Protein AF-G3HX86-F1 (afdb_monomer_lite)

Sequence (109 aa):
MRTTNWSAPIVWTDTYNQSALKKYYEKHPVTVGLVVFAVGSYVWYYLGSYLASANTFFMVDQRVVIYVMLDDFAYMALITLNRLRTFKIFKIKRERRWQDISMMHEDYQ

Foldseek 3Di:
DQADPVGHGDDDVPSDDPVVVVVVCVVVADEEEAEEEAEDCSLVPPPQVVVVCCLPPPPVPHQYEYEYEYQDPPSDDPDDHDPNYYYDYHHDHDDPDVVVVVVCVVVVD

InterPro domains:
  IPR005076 Glycosyl transferase, family 6 [PF03414] (3-105)
  IPR005076 Glycosyl transferase, family 6 [PTHR10462] (2-105)
  IPR029044 Nucleotide-diphospho-sugar transferases [G3DSA:3.90.550.10] (1-108)
  IPR029044 Nucleotide-diphospho-sugar transferases [SSF53448] (2-105)

Structure (mmCIF, N/CA/C/O backbone):
data_AF-G3HX86-F1
#
_entry.id   AF-G3HX86-F1
#
loop_
_atom_site.group_PDB
_atom_site.id
_atom_site.type_symbol
_atom_site.label_atom_id
_atom_site.label_alt_id
_atom_site.label_comp_id
_atom_site.label_asym_id
_atom_site.label_entity_id
_atom_site.labe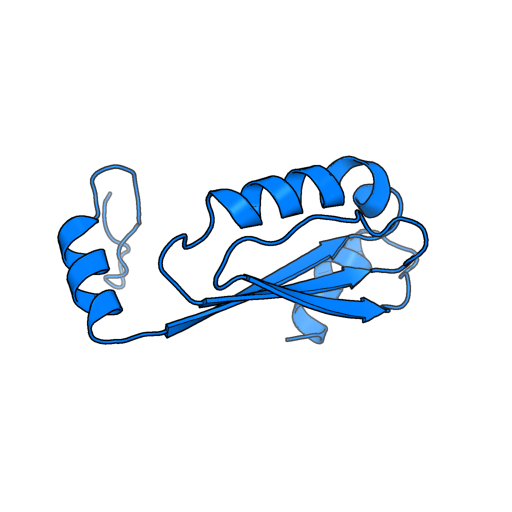l_seq_id
_atom_site.pdbx_PDB_ins_code
_atom_site.Cartn_x
_atom_site.Cartn_y
_atom_site.Cartn_z
_atom_site.occupancy
_atom_site.B_iso_or_equiv
_atom_site.auth_seq_id
_atom_site.auth_comp_id
_atom_site.auth_asym_id
_atom_site.auth_atom_id
_atom_site.pdbx_PDB_model_num
ATOM 1 N N . MET A 1 1 ? -23.047 15.621 2.733 1.00 74.75 1 MET A N 1
ATOM 2 C CA . MET A 1 1 ? -23.648 14.298 2.452 1.00 74.75 1 MET A CA 1
ATOM 3 C C . MET A 1 1 ? -22.691 13.230 2.970 1.00 74.75 1 MET A C 1
ATOM 5 O O . MET A 1 1 ? -21.509 13.334 2.672 1.00 74.75 1 MET A O 1
ATOM 9 N N . ARG A 1 2 ? -23.144 12.293 3.815 1.00 86.62 2 ARG A N 1
ATOM 10 C CA . ARG A 1 2 ? -22.273 11.270 4.449 1.00 86.62 2 ARG A CA 1
ATOM 11 C C . ARG A 1 2 ? -22.546 9.842 3.959 1.00 86.62 2 ARG A C 1
ATOM 13 O O . ARG A 1 2 ? -21.753 8.947 4.219 1.00 86.62 2 ARG A O 1
ATOM 20 N N . THR A 1 3 ? -23.642 9.644 3.233 1.00 94.94 3 THR A N 1
ATOM 21 C CA . THR A 1 3 ? -24.068 8.360 2.674 1.00 94.94 3 THR A CA 1
ATOM 22 C C . THR A 1 3 ? -24.654 8.571 1.281 1.00 94.94 3 THR A C 1
ATOM 24 O O . THR A 1 3 ? -25.159 9.655 0.982 1.00 94.94 3 THR A O 1
ATOM 27 N N . THR A 1 4 ? -24.580 7.547 0.435 1.00 95.88 4 THR A N 1
ATOM 28 C CA . THR A 1 4 ? -25.235 7.516 -0.882 1.00 95.88 4 THR A CA 1
ATOM 29 C C . THR A 1 4 ? -26.722 7.153 -0.755 1.00 95.88 4 THR A C 1
ATOM 31 O O . THR A 1 4 ? -27.174 6.724 0.309 1.00 95.88 4 THR A O 1
ATOM 34 N N . ASN A 1 5 ? -27.490 7.271 -1.846 1.00 96.50 5 ASN A N 1
ATOM 35 C CA . ASN A 1 5 ? -28.915 6.892 -1.874 1.00 96.50 5 ASN A CA 1
ATOM 36 C C . ASN A 1 5 ? -29.155 5.382 -1.683 1.00 96.50 5 ASN A C 1
ATOM 38 O O . ASN A 1 5 ? -30.275 4.978 -1.395 1.00 96.50 5 ASN A O 1
ATOM 42 N N . TRP A 1 6 ? -28.117 4.553 -1.822 1.00 95.50 6 TRP A N 1
ATOM 43 C CA . TRP A 1 6 ? -28.155 3.110 -1.555 1.00 95.50 6 TRP A CA 1
ATOM 44 C C . TRP A 1 6 ? -27.467 2.744 -0.228 1.00 95.50 6 TRP A C 1
ATOM 46 O O . TRP A 1 6 ? -26.999 1.622 -0.050 1.00 95.50 6 TRP A O 1
ATOM 56 N N . SER A 1 7 ? -27.385 3.698 0.705 1.00 95.12 7 SER A N 1
ATOM 57 C CA . SER A 1 7 ? -26.854 3.510 2.062 1.00 95.12 7 SER A CA 1
ATOM 58 C C . SER A 1 7 ? -25.370 3.124 2.153 1.00 95.12 7 SER A C 1
ATOM 60 O O . SER A 1 7 ? -24.930 2.655 3.202 1.00 95.12 7 SER A O 1
ATOM 62 N N . ALA A 1 8 ? -24.562 3.360 1.112 1.00 96.50 8 ALA A N 1
ATOM 63 C CA . ALA A 1 8 ? -23.113 3.196 1.229 1.00 96.50 8 ALA A CA 1
ATOM 64 C C . ALA A 1 8 ? -22.492 4.402 1.961 1.00 96.50 8 ALA A C 1
ATOM 66 O O . ALA A 1 8 ? -22.834 5.548 1.639 1.00 96.50 8 ALA A O 1
ATOM 67 N N . PRO A 1 9 ? -21.582 4.186 2.929 1.00 95.50 9 PRO A N 1
ATOM 68 C CA . PRO A 1 9 ? -20.907 5.278 3.618 1.00 95.50 9 PRO A CA 1
ATOM 69 C C . PRO A 1 9 ? -19.894 5.959 2.693 1.00 95.50 9 PRO A C 1
ATOM 71 O O . PRO A 1 9 ? -19.130 5.296 1.994 1.00 95.50 9 PRO A O 1
ATOM 74 N N . ILE A 1 10 ? -19.854 7.290 2.723 1.00 95.12 10 ILE A N 1
ATOM 75 C CA . ILE A 1 10 ? -18.803 8.071 2.064 1.00 95.12 10 ILE A CA 1
ATOM 76 C C . ILE A 1 10 ? -17.739 8.372 3.120 1.00 95.12 10 ILE A C 1
ATOM 78 O O . ILE A 1 10 ? -18.021 9.063 4.101 1.00 95.12 10 ILE A O 1
ATOM 82 N N . VAL A 1 11 ? -16.537 7.818 2.945 1.00 94.00 11 VAL A N 1
ATOM 83 C CA . VAL A 1 11 ? -15.442 7.946 3.916 1.00 94.00 11 VAL A CA 1
ATOM 84 C C . VAL A 1 11 ? -14.735 9.285 3.721 1.00 94.00 11 VAL A C 1
ATOM 86 O O . VAL A 1 11 ? -14.018 9.480 2.744 1.00 94.00 11 VAL A O 1
ATOM 89 N N . TRP A 1 12 ? -14.927 10.190 4.674 1.00 93.12 12 TRP A N 1
ATOM 90 C CA . TRP A 1 12 ? -14.203 11.449 4.802 1.00 93.12 12 TRP A CA 1
ATOM 91 C C . TRP A 1 12 ? -13.375 11.448 6.086 1.00 93.12 12 TRP A C 1
ATOM 93 O O . TRP A 1 12 ? -13.556 10.603 6.970 1.00 93.12 12 TRP A O 1
ATOM 103 N N . THR A 1 13 ? -12.495 12.437 6.224 1.00 91.00 13 THR A N 1
ATOM 104 C CA . THR A 1 13 ? -11.902 12.755 7.525 1.00 91.00 13 THR A CA 1
ATOM 105 C C . THR A 1 13 ? -13.023 12.951 8.553 1.00 91.00 13 THR A C 1
ATOM 107 O O . THR A 1 13 ? -14.062 13.538 8.246 1.00 91.00 13 THR A O 1
ATOM 110 N N . ASP A 1 14 ? -12.845 12.385 9.746 1.00 89.06 14 ASP A N 1
ATOM 111 C CA . ASP A 1 14 ? -13.789 12.428 10.873 1.00 89.06 14 ASP A CA 1
ATOM 112 C C . ASP A 1 14 ? -15.129 11.684 10.691 1.00 89.06 14 ASP A C 1
ATOM 114 O O . ASP A 1 14 ? -15.989 11.741 11.573 1.00 89.06 14 ASP A O 1
ATOM 118 N N . THR A 1 15 ? -15.338 10.927 9.603 1.00 93.12 15 THR A N 1
ATOM 119 C CA . THR A 1 15 ? -16.544 10.077 9.457 1.00 93.12 15 THR A CA 1
ATOM 120 C C . THR A 1 15 ? -16.334 8.631 9.896 1.00 93.12 15 THR A C 1
ATOM 122 O O . THR A 1 15 ? -17.271 7.835 9.836 1.00 93.12 15 THR A O 1
ATOM 125 N N . TYR A 1 16 ? -15.123 8.265 10.315 1.00 91.69 16 TYR A N 1
ATOM 126 C CA . TYR A 1 16 ? -14.780 6.921 10.771 1.00 91.69 16 TYR A CA 1
ATOM 127 C C . TYR A 1 16 ? -14.141 6.955 12.160 1.00 91.69 16 TYR A C 1
ATOM 129 O O . TYR A 1 16 ? -13.402 7.870 12.509 1.00 91.69 16 TYR A O 1
ATOM 137 N N . ASN A 1 17 ? -14.400 5.917 12.957 1.00 94.44 17 ASN A N 1
ATOM 138 C CA . ASN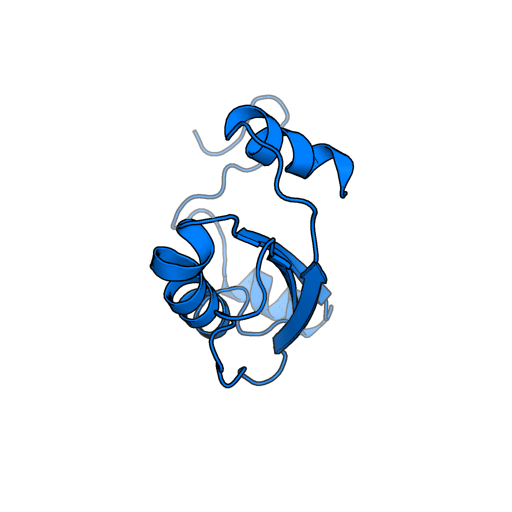 A 1 17 ? -13.743 5.728 14.246 1.00 94.44 17 ASN A CA 1
ATOM 139 C C . ASN A 1 17 ? -12.548 4.782 14.075 1.00 94.44 17 ASN A C 1
ATOM 141 O O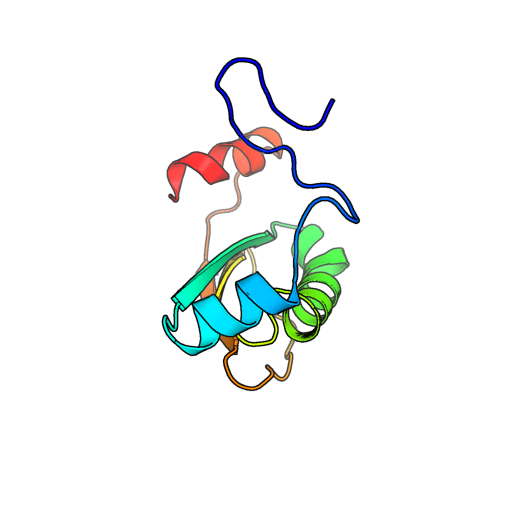 . ASN A 1 17 ? -12.702 3.558 14.030 1.00 94.44 17 ASN A O 1
ATOM 145 N N . GLN A 1 18 ? -11.349 5.356 13.981 1.00 90.94 18 GLN A N 1
ATOM 146 C CA . GLN A 1 18 ? -10.115 4.600 13.766 1.00 90.94 18 GLN A CA 1
ATOM 147 C C . GLN A 1 18 ? -9.828 3.599 14.894 1.00 90.94 18 GLN A C 1
ATOM 149 O O . GLN A 1 18 ? -9.419 2.474 14.619 1.00 90.94 18 GLN A O 1
ATOM 154 N N . SER A 1 19 ? -10.089 3.967 16.152 1.00 93.38 19 SER A N 1
ATOM 155 C CA . SER A 1 19 ? -9.866 3.093 17.311 1.00 93.38 19 SER A CA 1
ATOM 156 C C . SER A 1 19 ? -10.776 1.865 17.287 1.00 93.38 19 SER A C 1
ATOM 158 O O . SER A 1 19 ? -10.334 0.757 17.598 1.00 93.38 19 SER A O 1
ATOM 160 N N . ALA A 1 20 ? -12.036 2.039 16.875 1.00 94.75 20 ALA A N 1
ATOM 161 C CA . ALA A 1 20 ? -12.976 0.933 16.719 1.00 94.75 20 ALA A CA 1
ATOM 162 C C . ALA A 1 20 ? -12.540 -0.025 15.599 1.00 94.75 20 ALA A C 1
ATOM 164 O O . ALA A 1 20 ? -12.504 -1.238 15.815 1.00 94.75 20 ALA A O 1
ATOM 165 N N . LEU A 1 21 ? -12.148 0.510 14.436 1.00 93.00 21 LEU A N 1
ATOM 166 C CA . LEU A 1 21 ? -11.648 -0.294 13.315 1.00 93.00 21 LEU A CA 1
ATOM 167 C C . LEU A 1 21 ? -10.359 -1.037 13.682 1.00 93.00 21 LEU A C 1
ATOM 169 O O . LEU A 1 21 ? -10.237 -2.227 13.394 1.00 93.00 21 LEU A O 1
ATOM 173 N N . LYS A 1 22 ? -9.428 -0.372 14.375 1.00 91.69 22 LYS A N 1
ATOM 174 C CA . LYS A 1 22 ? -8.185 -0.987 14.845 1.00 91.69 22 LYS A CA 1
ATOM 175 C C . LYS A 1 22 ? -8.469 -2.171 15.771 1.00 91.69 22 LYS A C 1
ATOM 177 O O . LYS A 1 22 ? -8.029 -3.278 15.481 1.00 91.69 22 LYS A O 1
ATOM 182 N N . LYS A 1 23 ? -9.290 -1.978 16.809 1.00 94.25 23 LYS A N 1
ATOM 183 C CA . LYS A 1 23 ? -9.675 -3.051 17.745 1.00 94.25 23 LYS A CA 1
ATOM 184 C C . LYS A 1 23 ? -10.384 -4.216 17.048 1.00 94.25 23 LYS A C 1
ATOM 186 O O . LYS A 1 23 ? -10.246 -5.366 17.463 1.00 94.25 23 LYS A O 1
ATOM 191 N N . TYR A 1 24 ? -11.171 -3.925 16.013 1.00 95.31 24 TYR A N 1
ATOM 192 C CA . TYR A 1 24 ? -11.841 -4.954 15.226 1.00 95.31 24 TYR A CA 1
ATOM 193 C C . TYR A 1 24 ? -10.835 -5.798 14.432 1.00 95.31 24 TYR A C 1
ATOM 195 O O . TYR A 1 24 ? -10.833 -7.021 14.579 1.00 95.31 24 TYR A O 1
ATOM 203 N N . TYR A 1 25 ? -9.951 -5.169 13.654 1.00 93.94 25 TYR A N 1
ATOM 204 C CA . TYR A 1 25 ? -8.983 -5.880 12.810 1.00 93.94 25 TYR A CA 1
ATOM 205 C C . TYR A 1 25 ? -7.793 -6.470 13.580 1.00 93.94 25 TYR A C 1
ATOM 207 O O . TYR A 1 25 ? -7.166 -7.408 13.098 1.00 93.94 25 TYR A O 1
ATOM 215 N N . GLU A 1 26 ? -7.517 -6.015 14.803 1.00 90.88 26 GLU A N 1
ATOM 216 C CA . GLU A 1 26 ? -6.615 -6.720 15.729 1.00 90.88 26 GLU A CA 1
ATOM 217 C C . GLU A 1 26 ? -7.128 -8.131 16.057 1.00 90.88 26 GLU A C 1
ATOM 219 O O . GLU A 1 26 ? -6.342 -9.069 16.177 1.00 90.88 26 GLU A O 1
ATOM 224 N N . LYS A 1 27 ? -8.452 -8.297 16.173 1.00 95.00 27 LYS A N 1
ATOM 225 C CA . LYS A 1 27 ? -9.095 -9.596 16.430 1.00 95.00 27 LYS A CA 1
ATOM 226 C C . LYS A 1 27 ? -9.391 -10.387 15.157 1.00 95.00 27 LYS A C 1
ATOM 228 O O . LYS A 1 27 ? -9.587 -11.595 15.228 1.00 95.00 27 LYS A O 1
ATOM 233 N N . HIS A 1 28 ? -9.423 -9.710 14.013 1.00 93.00 28 HIS A N 1
ATOM 234 C CA . HIS A 1 28 ? -9.733 -10.285 12.707 1.00 93.00 28 HIS A CA 1
ATOM 235 C C . HIS A 1 28 ? -8.599 -9.940 11.739 1.00 93.00 28 HIS A C 1
ATOM 237 O O . HIS A 1 28 ? -8.757 -9.038 10.914 1.00 93.00 28 HIS A O 1
ATOM 243 N N . PRO A 1 29 ? -7.433 -10.599 11.863 1.00 90.44 29 PRO A N 1
ATOM 244 C CA . PRO A 1 29 ? -6.264 -10.239 11.079 1.00 90.44 29 PRO A CA 1
ATOM 245 C C . PRO A 1 29 ? -6.534 -10.470 9.593 1.00 90.44 29 PRO A C 1
ATOM 247 O O . PRO A 1 29 ? -6.733 -11.605 9.155 1.00 90.44 29 PRO A O 1
ATOM 250 N N . VAL A 1 30 ? -6.494 -9.392 8.814 1.00 94.19 30 VAL A N 1
ATOM 251 C CA . VAL A 1 30 ? -6.682 -9.435 7.362 1.00 94.19 30 VAL A CA 1
ATOM 252 C C . VAL A 1 30 ? -5.348 -9.313 6.631 1.00 94.19 30 VAL A C 1
ATOM 254 O O . VAL A 1 30 ? -4.348 -8.822 7.163 1.00 94.19 30 VAL A O 1
ATOM 257 N N . THR A 1 31 ? -5.343 -9.769 5.381 1.00 96.38 31 THR A N 1
ATOM 258 C CA . THR A 1 31 ? -4.270 -9.487 4.430 1.00 96.38 31 THR A CA 1
ATOM 259 C C . THR A 1 31 ? -4.849 -8.633 3.314 1.00 96.38 31 THR A C 1
ATOM 261 O O . THR A 1 31 ? -5.827 -9.025 2.684 1.00 96.38 31 THR A O 1
ATOM 264 N N . VAL A 1 32 ? -4.248 -7.472 3.073 1.00 97.00 32 VAL A N 1
ATOM 265 C CA . VAL A 1 32 ? -4.697 -6.512 2.063 1.00 97.00 32 VAL A CA 1
ATOM 266 C C . VAL A 1 32 ? -3.782 -6.592 0.844 1.00 97.00 32 VAL A C 1
ATOM 268 O O . VAL A 1 32 ? -2.557 -6.546 0.969 1.00 97.00 32 VAL A O 1
ATOM 271 N N . GLY A 1 33 ? -4.376 -6.722 -0.339 1.00 97.06 33 GLY A N 1
ATOM 272 C CA . GLY A 1 33 ? -3.663 -6.611 -1.608 1.00 97.06 33 GLY A CA 1
ATOM 273 C C . GLY A 1 33 ? -3.621 -5.161 -2.081 1.00 97.06 33 GLY A C 1
ATOM 274 O O . GLY A 1 33 ? -4.641 -4.478 -2.049 1.00 97.06 33 GLY A O 1
ATOM 275 N N . LEU A 1 34 ? -2.455 -4.703 -2.534 1.00 96.75 34 LEU A N 1
ATOM 276 C CA . LEU A 1 34 ? -2.307 -3.434 -3.249 1.00 96.75 34 LEU A CA 1
ATOM 277 C C . LEU A 1 34 ? -1.710 -3.721 -4.625 1.00 96.75 34 LEU A C 1
ATOM 279 O O . LEU A 1 34 ? -0.602 -4.240 -4.699 1.00 96.75 34 LEU A O 1
ATOM 283 N N . VAL A 1 35 ? -2.429 -3.398 -5.698 1.00 94.44 35 VAL A N 1
ATOM 284 C CA . VAL A 1 35 ? -1.960 -3.601 -7.076 1.00 94.44 35 VAL A CA 1
ATOM 285 C C . VAL A 1 35 ? -1.498 -2.268 -7.654 1.00 94.44 35 VAL A C 1
ATOM 287 O O . VAL A 1 35 ? -2.213 -1.272 -7.568 1.00 94.44 35 VAL A O 1
ATOM 290 N N . VAL A 1 36 ? -0.297 -2.250 -8.230 1.00 91.31 36 VAL A N 1
ATOM 291 C CA . VAL A 1 36 ? 0.343 -1.056 -8.787 1.00 91.31 36 VAL A CA 1
ATOM 292 C C . VAL A 1 36 ? 0.869 -1.384 -10.172 1.00 91.31 36 VAL A C 1
ATOM 294 O O . VAL A 1 36 ? 1.620 -2.343 -10.334 1.00 91.31 36 VAL A O 1
ATOM 297 N N . PHE A 1 37 ? 0.521 -0.557 -11.151 1.00 88.81 37 PHE A N 1
ATOM 298 C CA . PHE A 1 37 ? 1.087 -0.618 -12.492 1.00 88.81 37 PHE A CA 1
ATOM 299 C C . PHE A 1 37 ? 2.033 0.560 -12.676 1.00 88.81 37 PHE A C 1
ATOM 301 O O . PHE A 1 37 ? 1.655 1.710 -12.447 1.00 88.81 37 PHE A O 1
ATOM 308 N N . ALA A 1 38 ? 3.263 0.278 -13.090 1.00 87.88 38 ALA A N 1
ATOM 309 C CA . ALA A 1 38 ? 4.204 1.300 -13.512 1.00 87.88 38 ALA A CA 1
ATOM 310 C C . ALA A 1 38 ? 4.813 0.869 -14.845 1.00 87.88 38 ALA A C 1
ATOM 312 O O . ALA A 1 38 ? 5.470 -0.163 -14.935 1.00 87.88 38 ALA A O 1
ATOM 313 N N . VAL A 1 39 ? 4.544 1.655 -15.886 1.00 85.88 39 VAL A N 1
ATOM 314 C CA . VAL A 1 39 ? 4.946 1.361 -17.264 1.00 85.88 39 VAL A CA 1
ATOM 315 C C . VAL A 1 39 ? 5.694 2.558 -17.834 1.00 85.88 39 VAL A C 1
ATOM 317 O O . VAL A 1 39 ? 5.289 3.711 -17.638 1.00 85.88 39 VAL A O 1
ATOM 320 N N . GLY A 1 40 ? 6.791 2.303 -18.544 1.00 85.25 40 GLY A N 1
ATOM 321 C CA . GLY A 1 40 ? 7.617 3.342 -19.145 1.00 85.25 40 GLY A CA 1
ATOM 322 C C . GLY A 1 40 ? 8.152 4.334 -18.109 1.00 85.25 40 GLY A C 1
ATOM 323 O O . GLY A 1 40 ? 8.728 3.956 -17.091 1.00 85.25 40 GLY A O 1
ATOM 324 N N . SER A 1 41 ? 7.955 5.632 -18.352 1.00 85.50 41 SER A N 1
ATOM 325 C CA . SER A 1 41 ? 8.502 6.694 -17.497 1.00 85.50 41 SER A CA 1
ATOM 326 C C . SER A 1 41 ? 7.966 6.674 -16.060 1.00 85.50 41 SER A C 1
ATOM 328 O O . SER A 1 41 ? 8.644 7.166 -15.157 1.00 85.50 41 SER A O 1
ATOM 330 N N . TYR A 1 42 ? 6.799 6.070 -15.808 1.00 84.38 42 TYR A N 1
ATOM 331 C CA . TYR A 1 42 ? 6.233 5.988 -14.458 1.00 84.38 42 TYR A CA 1
ATOM 332 C C . TYR A 1 42 ? 7.081 5.146 -13.504 1.00 84.38 42 TYR A C 1
ATOM 334 O O . TYR A 1 42 ? 7.133 5.445 -12.307 1.00 84.38 42 TYR A O 1
ATOM 342 N N . VAL A 1 43 ? 7.781 4.139 -14.037 1.00 86.25 43 VAL A N 1
ATOM 343 C CA . VAL A 1 43 ? 8.721 3.318 -13.265 1.00 86.25 43 VAL A CA 1
ATOM 344 C C . VAL A 1 43 ? 9.822 4.201 -12.679 1.00 86.25 43 VAL A C 1
ATOM 346 O O . VAL A 1 43 ? 10.123 4.109 -11.493 1.00 86.25 43 VAL A O 1
ATOM 349 N N . TRP A 1 44 ? 10.368 5.111 -13.487 1.00 83.12 44 TRP A N 1
ATOM 350 C CA . TRP A 1 44 ? 11.488 5.963 -13.095 1.00 83.12 44 TRP A CA 1
ATOM 351 C C . TRP A 1 44 ? 11.078 7.112 -12.168 1.00 83.12 44 TRP A C 1
ATOM 353 O O . TRP A 1 44 ? 11.739 7.364 -11.164 1.00 83.12 44 TRP A O 1
ATOM 363 N N . TYR A 1 45 ? 9.984 7.811 -12.485 1.00 86.81 45 TYR A N 1
ATOM 364 C CA . TYR A 1 45 ? 9.631 9.041 -11.767 1.00 86.81 45 TYR A CA 1
ATOM 365 C C . TYR A 1 45 ? 8.816 8.815 -10.489 1.00 86.81 45 TYR A C 1
ATOM 367 O O . TYR A 1 45 ? 8.918 9.621 -9.564 1.00 86.81 45 TYR A O 1
ATOM 375 N N . TYR A 1 46 ? 8.003 7.754 -10.420 1.00 88.69 46 TYR A N 1
ATOM 376 C CA . TYR A 1 46 ? 6.976 7.642 -9.374 1.00 88.69 46 TYR A CA 1
ATOM 377 C C . TYR A 1 46 ? 7.042 6.361 -8.553 1.00 88.69 46 TYR A C 1
ATOM 379 O O . TYR A 1 46 ? 6.686 6.389 -7.376 1.00 88.69 46 TYR A O 1
ATOM 387 N N . LEU A 1 47 ? 7.490 5.240 -9.127 1.00 90.25 47 LEU A N 1
ATOM 388 C CA . LEU A 1 47 ? 7.383 3.948 -8.449 1.00 90.25 47 LEU A CA 1
ATOM 389 C C . LEU A 1 47 ? 8.127 3.927 -7.106 1.00 90.25 47 LEU A C 1
ATOM 391 O O . LEU A 1 47 ? 7.566 3.491 -6.105 1.00 90.25 47 LEU A O 1
ATOM 395 N N . GLY A 1 48 ? 9.361 4.435 -7.060 1.00 90.56 48 GLY A N 1
ATOM 396 C CA . GLY A 1 48 ? 10.163 4.429 -5.834 1.00 90.56 48 GLY A CA 1
ATOM 397 C C . GLY A 1 48 ? 9.509 5.199 -4.680 1.00 90.56 48 GLY A C 1
ATOM 398 O O . GLY A 1 48 ? 9.341 4.660 -3.584 1.00 90.56 48 GLY A O 1
ATOM 399 N N . SER A 1 49 ? 9.085 6.442 -4.929 1.00 91.94 49 SER A N 1
ATOM 400 C CA . SER A 1 49 ? 8.435 7.290 -3.919 1.00 91.94 49 SER A CA 1
ATOM 401 C C . SER A 1 49 ? 7.055 6.761 -3.524 1.00 91.94 49 SER A C 1
ATOM 403 O O . SER A 1 49 ? 6.703 6.784 -2.341 1.00 91.94 49 SER A O 1
ATOM 405 N N . TYR A 1 50 ? 6.303 6.212 -4.481 1.00 92.75 50 TYR A N 1
ATOM 406 C CA . TYR A 1 50 ? 5.023 5.563 -4.222 1.00 92.75 50 TYR A CA 1
ATOM 407 C C . TYR A 1 50 ? 5.182 4.364 -3.280 1.00 92.75 50 TYR A C 1
ATOM 409 O O . TYR A 1 50 ? 4.504 4.288 -2.254 1.00 92.75 50 TYR A O 1
ATOM 417 N N . LEU A 1 51 ? 6.105 3.447 -3.588 1.00 93.19 51 LEU A N 1
ATOM 418 C CA . LEU A 1 51 ? 6.341 2.252 -2.778 1.00 93.19 51 LEU A CA 1
ATOM 419 C C . LEU A 1 51 ? 6.855 2.606 -1.374 1.00 93.19 51 LEU A C 1
ATOM 421 O O . LEU A 1 51 ? 6.420 1.992 -0.400 1.00 93.19 51 LEU A O 1
ATOM 425 N N . ALA A 1 52 ? 7.717 3.620 -1.245 1.00 93.31 52 ALA A N 1
ATOM 426 C CA . ALA A 1 52 ? 8.189 4.106 0.054 1.00 93.31 52 ALA A CA 1
ATOM 427 C C . ALA A 1 52 ? 7.048 4.688 0.913 1.00 93.31 52 ALA A C 1
ATOM 429 O O . ALA A 1 52 ? 6.950 4.400 2.111 1.00 93.31 52 ALA A O 1
ATOM 430 N N . SER A 1 53 ? 6.148 5.457 0.295 1.00 95.06 53 SER A N 1
ATOM 431 C CA . SER A 1 53 ? 4.956 5.992 0.961 1.00 95.06 53 SER A CA 1
ATOM 432 C C . SER A 1 53 ? 3.993 4.875 1.378 1.00 95.06 53 SER A C 1
ATOM 434 O O . SER A 1 53 ? 3.605 4.794 2.546 1.00 95.06 53 SER A O 1
ATOM 436 N N . ALA A 1 54 ? 3.677 3.943 0.473 1.00 94.88 54 ALA A N 1
ATOM 437 C CA . ALA A 1 54 ? 2.802 2.807 0.766 1.00 94.88 54 ALA A CA 1
ATOM 438 C C . ALA A 1 54 ? 3.364 1.916 1.889 1.00 94.88 54 ALA A C 1
ATOM 440 O O . ALA A 1 54 ? 2.624 1.491 2.776 1.00 94.88 54 ALA A O 1
ATOM 441 N N . ASN A 1 55 ? 4.680 1.689 1.907 1.00 93.94 55 ASN A N 1
ATOM 442 C CA . ASN A 1 55 ? 5.361 0.954 2.973 1.00 93.94 55 ASN A CA 1
ATOM 443 C C . ASN A 1 55 ? 5.183 1.608 4.359 1.00 93.94 55 ASN A C 1
ATOM 445 O O . ASN A 1 55 ? 5.118 0.906 5.369 1.00 93.94 55 ASN A O 1
ATOM 449 N N . THR A 1 56 ? 5.079 2.939 4.402 1.00 94.00 56 THR A N 1
ATOM 450 C CA . THR A 1 56 ? 5.011 3.725 5.643 1.00 94.00 56 THR A CA 1
ATOM 451 C C . THR A 1 56 ? 3.579 3.966 6.117 1.00 94.00 56 THR A C 1
ATOM 453 O O . THR A 1 56 ? 3.317 3.883 7.313 1.00 94.00 56 THR A O 1
ATOM 456 N N . PHE A 1 57 ? 2.647 4.252 5.203 1.00 95.31 57 PHE A N 1
ATOM 457 C CA . PHE A 1 57 ? 1.327 4.788 5.560 1.00 95.31 57 PHE A CA 1
ATOM 458 C C . PHE A 1 57 ? 0.153 3.868 5.214 1.00 95.31 57 PHE A C 1
ATOM 460 O O . PHE A 1 57 ? -0.903 3.959 5.842 1.00 95.31 57 PHE A O 1
ATOM 467 N N . PHE A 1 58 ? 0.296 2.968 4.239 1.00 95.31 58 PHE A N 1
ATOM 468 C CA . PHE A 1 58 ? -0.827 2.144 3.796 1.00 95.31 58 PHE A CA 1
ATOM 469 C C . PHE A 1 58 ? -1.041 0.967 4.751 1.00 95.31 58 PHE A C 1
ATOM 471 O O . PHE A 1 58 ? -0.199 0.075 4.830 1.00 95.31 58 PHE A O 1
ATOM 478 N N . MET A 1 59 ? -2.172 0.953 5.467 1.00 93.81 59 MET A N 1
ATOM 479 C CA . MET A 1 59 ? -2.624 -0.163 6.317 1.00 93.81 59 MET A CA 1
ATOM 480 C C . MET A 1 59 ? -1.571 -0.651 7.339 1.00 93.81 59 MET A C 1
ATOM 482 O O . MET A 1 59 ? -1.332 -1.851 7.463 1.00 93.81 59 MET A O 1
ATOM 486 N N . VAL A 1 60 ? -0.900 0.274 8.043 1.00 90.69 60 VAL A N 1
ATOM 487 C CA . VAL A 1 60 ? 0.312 0.053 8.879 1.00 90.69 60 VAL A CA 1
ATOM 488 C C . VAL A 1 60 ? 0.267 -1.204 9.765 1.00 90.69 60 VAL A C 1
ATOM 490 O O . VAL A 1 60 ? 1.221 -1.976 9.771 1.00 90.69 60 VAL A O 1
ATOM 493 N N . ASP A 1 61 ? -0.860 -1.473 10.423 1.00 90.50 61 ASP A N 1
ATOM 494 C CA . ASP A 1 61 ? -1.006 -2.587 11.376 1.00 90.50 61 ASP A CA 1
ATOM 495 C C . ASP A 1 61 ? -1.524 -3.901 10.749 1.00 90.50 61 ASP A C 1
ATOM 497 O O . ASP A 1 61 ? -1.742 -4.885 11.453 1.00 90.50 61 ASP A O 1
ATOM 501 N N . GLN A 1 62 ? -1.740 -3.940 9.431 1.00 92.94 62 GLN A N 1
ATOM 502 C CA . GLN A 1 62 ? -2.235 -5.117 8.708 1.00 92.94 62 GLN A CA 1
ATOM 503 C C . GLN A 1 62 ? -1.144 -5.735 7.835 1.00 92.94 62 GLN A C 1
ATOM 505 O O . GLN A 1 62 ? -0.174 -5.069 7.467 1.00 92.94 62 GLN A O 1
ATOM 510 N N . ARG A 1 63 ? -1.298 -7.012 7.462 1.00 95.75 63 ARG A N 1
ATOM 511 C CA . ARG A 1 63 ? -0.441 -7.624 6.436 1.00 95.75 63 ARG A CA 1
ATOM 512 C C . ARG A 1 63 ? -0.794 -7.049 5.074 1.00 95.75 63 ARG A C 1
ATOM 514 O O . ARG A 1 63 ? -1.961 -7.059 4.696 1.00 95.75 63 ARG A O 1
ATOM 521 N N . VAL A 1 64 ? 0.210 -6.591 4.330 1.00 97.19 64 VAL A N 1
ATOM 522 C CA . VAL A 1 64 ? 0.021 -6.078 2.968 1.00 97.19 64 VAL A CA 1
ATOM 523 C C . VAL A 1 64 ? 0.934 -6.818 2.001 1.00 97.19 64 VAL A C 1
ATOM 525 O O . VAL A 1 64 ? 2.143 -6.945 2.230 1.00 97.19 64 VAL A O 1
ATOM 528 N N . VAL A 1 65 ? 0.340 -7.285 0.906 1.00 96.69 65 VAL A N 1
ATOM 529 C CA . VAL A 1 65 ? 1.060 -7.806 -0.257 1.00 96.69 65 VAL A CA 1
ATOM 530 C C . VAL A 1 65 ? 0.904 -6.789 -1.376 1.00 96.69 65 VAL A C 1
ATOM 532 O O . VAL A 1 65 ? -0.213 -6.518 -1.817 1.00 96.69 65 VAL A O 1
ATOM 535 N N . ILE A 1 66 ? 2.016 -6.207 -1.809 1.00 94.62 66 ILE A N 1
ATOM 536 C CA . ILE A 1 66 ? 2.025 -5.216 -2.878 1.00 94.62 66 ILE A CA 1
ATOM 537 C C . ILE A 1 66 ? 2.441 -5.922 -4.175 1.00 94.62 66 ILE A C 1
ATOM 539 O O . ILE A 1 66 ? 3.548 -6.454 -4.284 1.00 94.62 66 ILE A O 1
ATOM 543 N N . TYR A 1 67 ? 1.525 -5.952 -5.137 1.00 93.94 67 TYR A N 1
ATOM 544 C CA . TYR A 1 67 ? 1.678 -6.539 -6.462 1.00 93.94 67 TYR A CA 1
ATOM 545 C C . TYR A 1 67 ? 2.113 -5.441 -7.430 1.00 93.94 67 TYR A C 1
ATOM 547 O O . TYR A 1 67 ? 1.354 -4.510 -7.694 1.00 93.94 67 TYR A O 1
ATOM 555 N N . VAL A 1 68 ? 3.340 -5.533 -7.932 1.00 91.38 68 VAL A N 1
ATOM 556 C CA . VAL A 1 68 ? 3.949 -4.516 -8.791 1.00 91.38 68 VAL A CA 1
ATOM 557 C C . VAL A 1 68 ? 4.056 -5.059 -10.214 1.00 91.38 68 VAL A C 1
ATOM 559 O O . VAL A 1 68 ? 4.825 -5.982 -10.477 1.00 91.38 68 VAL A O 1
ATOM 562 N N . MET A 1 69 ? 3.271 -4.486 -11.119 1.00 90.62 69 MET A N 1
ATOM 5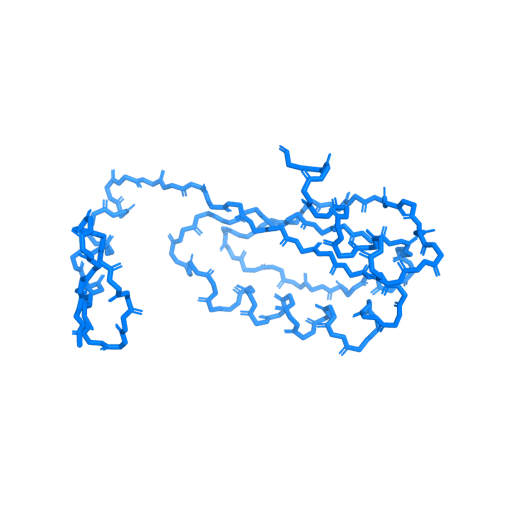63 C CA . MET A 1 69 ? 3.248 -4.796 -12.547 1.00 90.62 69 MET A CA 1
ATOM 564 C C . MET A 1 69 ? 4.174 -3.818 -13.281 1.00 90.62 69 MET A C 1
ATOM 566 O O . MET A 1 69 ? 3.924 -2.610 -13.262 1.00 90.62 69 MET A O 1
ATOM 570 N N . LEU A 1 70 ? 5.244 -4.331 -13.898 1.00 88.50 70 LEU A N 1
ATOM 571 C CA . LEU A 1 70 ? 6.290 -3.541 -14.567 1.00 88.50 70 LEU A CA 1
ATOM 572 C C . LEU A 1 70 ? 6.522 -4.011 -16.002 1.00 88.50 70 LEU A C 1
ATOM 574 O O . LEU A 1 70 ? 6.505 -5.211 -16.272 1.00 88.50 70 LEU A O 1
ATOM 578 N N . ASP A 1 71 ? 6.811 -3.086 -16.913 1.00 86.62 71 ASP A N 1
ATOM 579 C CA . ASP A 1 71 ? 7.304 -3.418 -18.257 1.00 86.62 71 ASP A CA 1
ATOM 580 C C . ASP A 1 71 ? 8.830 -3.603 -18.303 1.00 86.62 71 ASP A C 1
ATOM 582 O O . ASP A 1 71 ? 9.337 -4.421 -19.080 1.00 86.62 71 ASP A O 1
ATOM 586 N N . ASP A 1 72 ? 9.549 -2.898 -17.427 1.00 82.6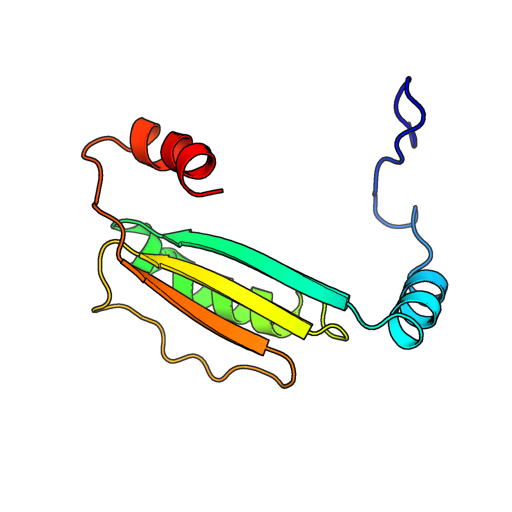9 72 ASP A N 1
ATOM 587 C CA . ASP A 1 72 ? 10.997 -2.987 -17.260 1.00 82.69 72 ASP A CA 1
ATOM 588 C C . ASP A 1 72 ? 11.399 -3.166 -15.784 1.00 82.69 72 ASP A C 1
ATOM 590 O O . ASP A 1 72 ? 11.031 -2.385 -14.907 1.00 82.69 72 ASP A O 1
ATOM 594 N N . PHE A 1 73 ? 12.188 -4.208 -15.511 1.00 81.31 73 PHE A N 1
ATOM 595 C CA . PHE A 1 73 ? 12.699 -4.524 -14.175 1.00 81.31 73 PHE A CA 1
ATOM 596 C C . PHE A 1 73 ? 14.031 -3.856 -13.844 1.00 81.31 73 PHE A C 1
ATOM 598 O O . PHE A 1 73 ? 14.433 -3.883 -12.680 1.00 81.31 73 PHE A O 1
ATOM 605 N N . ALA A 1 74 ? 14.709 -3.251 -14.824 1.00 76.88 74 ALA A N 1
ATOM 606 C CA . ALA A 1 74 ? 16.008 -2.611 -14.616 1.00 76.88 74 ALA A CA 1
ATOM 607 C C . ALA A 1 74 ? 15.963 -1.498 -13.553 1.00 76.88 74 ALA A C 1
ATOM 609 O O . ALA A 1 74 ? 16.970 -1.203 -12.915 1.00 76.88 74 ALA A O 1
ATOM 610 N N . TYR A 1 75 ? 14.783 -0.917 -13.334 1.00 69.88 75 TYR A N 1
ATOM 611 C CA . TYR A 1 75 ? 14.564 0.219 -12.444 1.00 69.88 75 TYR A CA 1
ATOM 612 C C . TYR A 1 75 ? 13.791 -0.126 -11.174 1.00 69.88 75 TYR A C 1
ATOM 614 O O . TYR A 1 75 ? 13.192 0.749 -10.545 1.00 69.88 75 TYR A O 1
ATOM 622 N N . MET A 1 76 ? 13.803 -1.395 -10.764 1.00 71.81 76 MET A N 1
ATOM 623 C CA . MET A 1 76 ? 13.219 -1.755 -9.482 1.00 71.81 76 MET A CA 1
ATOM 624 C C . MET A 1 76 ? 13.957 -1.030 -8.346 1.00 71.81 76 MET A C 1
ATOM 626 O O . MET A 1 76 ? 15.144 -1.248 -8.107 1.00 71.81 76 MET A O 1
ATOM 630 N N . ALA A 1 77 ? 13.228 -0.192 -7.609 1.00 68.38 77 ALA A N 1
ATOM 631 C CA . ALA A 1 77 ? 13.753 0.441 -6.413 1.00 68.38 77 ALA A CA 1
ATOM 632 C C . ALA A 1 77 ? 14.029 -0.630 -5.342 1.00 68.38 77 ALA A C 1
ATOM 634 O O . ALA A 1 77 ? 13.115 -1.326 -4.890 1.00 68.38 77 ALA A O 1
ATOM 635 N N . LEU A 1 78 ? 15.290 -0.753 -4.923 1.00 72.25 78 LEU A N 1
ATOM 636 C CA . LEU A 1 78 ? 15.681 -1.538 -3.753 1.00 72.25 78 LEU A CA 1
ATOM 637 C C . LEU A 1 78 ? 15.153 -0.830 -2.500 1.00 72.25 78 LEU A C 1
ATOM 639 O O . LEU A 1 78 ? 15.808 0.049 -1.945 1.00 72.25 78 LEU A O 1
ATOM 643 N N . ILE A 1 79 ? 13.935 -1.176 -2.085 1.00 82.06 79 ILE A N 1
ATOM 644 C CA . ILE A 1 79 ? 13.290 -0.607 -0.899 1.00 82.06 79 ILE A CA 1
ATOM 645 C C . ILE A 1 79 ? 13.263 -1.660 0.200 1.00 82.06 79 ILE A C 1
ATOM 647 O O . ILE A 1 79 ? 12.731 -2.756 0.018 1.00 82.06 79 ILE A O 1
ATOM 651 N N . THR A 1 80 ? 13.787 -1.299 1.369 1.00 88.19 80 THR A N 1
ATOM 652 C CA . THR A 1 80 ? 13.633 -2.102 2.581 1.00 88.19 80 THR A CA 1
ATOM 653 C C . THR A 1 80 ? 12.189 -2.020 3.059 1.00 88.19 80 THR A C 1
ATOM 655 O O . THR A 1 80 ? 11.692 -0.954 3.425 1.00 88.19 80 THR A O 1
ATOM 658 N N . LEU A 1 81 ? 11.509 -3.160 3.044 1.00 89.56 81 LEU A N 1
ATOM 659 C CA . LEU A 1 81 ? 10.123 -3.268 3.469 1.00 89.56 81 LEU A CA 1
ATOM 660 C C . LEU A 1 81 ? 9.990 -3.335 4.991 1.00 89.56 81 LEU A C 1
ATOM 662 O O . LEU A 1 81 ? 10.767 -4.000 5.675 1.00 89.56 81 LEU A O 1
ATOM 666 N N . ASN A 1 82 ? 8.954 -2.679 5.511 1.00 91.06 82 ASN A N 1
ATOM 667 C CA . ASN A 1 82 ? 8.578 -2.758 6.915 1.00 91.06 82 ASN A CA 1
ATOM 668 C C . ASN A 1 82 ? 8.049 -4.154 7.266 1.00 91.06 82 ASN A C 1
ATOM 670 O O . ASN A 1 82 ? 7.642 -4.948 6.412 1.00 91.06 82 ASN A O 1
ATOM 674 N N . ARG A 1 83 ? 7.990 -4.444 8.569 1.00 90.31 83 ARG A N 1
ATOM 675 C CA . ARG A 1 83 ? 7.348 -5.663 9.070 1.00 90.31 83 ARG A CA 1
ATOM 676 C C . ARG A 1 83 ? 5.910 -5.740 8.537 1.00 90.31 83 ARG A C 1
ATOM 678 O O . ARG A 1 83 ? 5.213 -4.734 8.501 1.00 90.31 83 ARG A O 1
ATOM 685 N N . LEU A 1 84 ? 5.461 -6.941 8.162 1.00 94.50 84 LEU A N 1
ATOM 686 C CA . LEU A 1 84 ? 4.139 -7.201 7.562 1.00 94.50 84 LEU A CA 1
ATOM 687 C C . LEU A 1 84 ? 3.957 -6.670 6.127 1.00 94.50 84 LEU A C 1
ATOM 689 O O . LEU A 1 84 ? 2.823 -6.612 5.642 1.00 94.50 84 LEU A O 1
ATOM 693 N N . ARG A 1 85 ? 5.035 -6.285 5.437 1.00 95.31 85 ARG A N 1
ATOM 694 C CA . ARG A 1 85 ? 5.009 -5.896 4.022 1.00 95.31 85 ARG A CA 1
ATOM 695 C C . ARG A 1 85 ? 5.759 -6.911 3.175 1.00 95.31 85 ARG A C 1
ATOM 697 O O . ARG A 1 85 ? 6.813 -7.400 3.568 1.00 95.31 85 ARG A O 1
ATOM 704 N N . THR A 1 86 ? 5.210 -7.214 2.003 1.00 93.81 86 THR A N 1
ATOM 705 C CA . THR A 1 86 ? 5.852 -8.067 0.993 1.00 93.81 86 THR A CA 1
ATOM 706 C C . THR A 1 86 ? 5.597 -7.515 -0.404 1.00 93.81 86 THR A C 1
ATOM 708 O O . THR A 1 86 ? 4.543 -6.923 -0.646 1.00 93.81 86 THR A O 1
ATOM 711 N N . PHE A 1 87 ? 6.547 -7.729 -1.317 1.00 90.50 87 PHE A N 1
ATOM 712 C CA . PHE A 1 87 ? 6.383 -7.444 -2.740 1.00 90.50 87 PHE A CA 1
ATOM 713 C C . PHE A 1 87 ? 6.227 -8.732 -3.540 1.00 90.50 87 PHE A C 1
ATOM 715 O O . PHE A 1 87 ? 6.913 -9.723 -3.284 1.00 90.50 87 PHE A O 1
ATOM 722 N N . LYS A 1 88 ? 5.359 -8.685 -4.548 1.00 90.62 88 LYS A N 1
ATOM 723 C CA . LYS A 1 88 ? 5.335 -9.632 -5.662 1.00 90.62 88 LYS A CA 1
ATOM 724 C C . LYS A 1 88 ? 5.398 -8.841 -6.954 1.00 90.62 88 LYS A C 1
ATOM 726 O O . LYS A 1 88 ? 4.661 -7.876 -7.116 1.00 90.62 88 LYS A O 1
ATOM 731 N N . ILE A 1 89 ? 6.286 -9.238 -7.849 1.00 88.12 89 ILE A N 1
ATOM 732 C CA . ILE A 1 89 ? 6.611 -8.459 -9.037 1.00 88.12 89 ILE A CA 1
ATOM 733 C C . ILE A 1 89 ? 6.260 -9.279 -10.266 1.00 88.12 89 ILE A C 1
ATOM 735 O O . ILE A 1 89 ? 6.582 -10.466 -10.333 1.00 88.12 89 ILE A O 1
ATOM 739 N N . PHE A 1 90 ? 5.621 -8.635 -11.231 1.00 88.75 90 PHE A N 1
ATOM 740 C CA . PHE A 1 90 ? 5.146 -9.266 -12.450 1.00 88.75 90 PHE A CA 1
ATOM 741 C C . PHE A 1 90 ? 5.586 -8.446 -13.651 1.00 88.75 90 PHE A C 1
ATOM 743 O O . PHE A 1 90 ? 5.472 -7.219 -13.657 1.00 88.75 90 PHE A O 1
ATOM 750 N N . LYS A 1 91 ? 6.099 -9.142 -14.669 1.00 86.31 91 LYS A N 1
ATOM 751 C CA . LYS A 1 91 ? 6.448 -8.510 -15.935 1.00 86.31 91 LYS A CA 1
ATOM 752 C C . LYS A 1 91 ? 5.197 -8.459 -16.782 1.00 86.31 91 LYS A C 1
ATOM 754 O O . LYS A 1 91 ? 4.613 -9.507 -17.052 1.00 86.31 91 LYS A O 1
ATOM 759 N N . ILE A 1 92 ? 4.834 -7.277 -17.242 1.00 85.62 92 ILE A N 1
ATOM 760 C CA . ILE A 1 92 ? 3.746 -7.089 -18.194 1.00 85.62 92 ILE A CA 1
ATOM 761 C C . ILE A 1 92 ? 4.310 -6.646 -19.539 1.00 85.62 92 ILE A C 1
ATOM 763 O O . ILE A 1 92 ? 5.390 -6.058 -19.630 1.00 85.62 92 ILE A O 1
ATOM 767 N N . LYS A 1 93 ? 3.599 -6.971 -20.620 1.00 78.69 93 LYS A N 1
ATOM 768 C CA . LYS A 1 93 ? 3.949 -6.442 -21.939 1.00 78.69 93 LYS A CA 1
ATOM 769 C C . LYS A 1 93 ? 3.592 -4.961 -21.974 1.00 78.69 93 LYS A C 1
ATOM 771 O O . LYS A 1 93 ? 2.505 -4.571 -21.561 1.00 78.69 93 LYS A O 1
ATOM 776 N N . ARG A 1 94 ? 4.511 -4.143 -22.485 1.00 69.25 94 ARG A N 1
ATOM 777 C CA . ARG A 1 94 ? 4.239 -2.732 -22.740 1.00 69.25 94 ARG A CA 1
ATOM 778 C C . ARG A 1 94 ? 3.304 -2.611 -23.937 1.00 69.25 94 ARG A C 1
ATOM 780 O O . ARG A 1 94 ? 3.722 -2.875 -25.064 1.00 69.25 94 ARG A O 1
ATOM 787 N N . GLU A 1 95 ? 2.078 -2.169 -23.694 1.00 67.62 95 GLU A N 1
ATOM 788 C CA . GLU A 1 95 ? 1.184 -1.752 -24.772 1.00 67.62 95 GLU A CA 1
ATOM 789 C C . GLU A 1 95 ? 1.621 -0.398 -25.350 1.00 67.62 95 GLU A C 1
ATOM 791 O O . GLU A 1 95 ? 2.210 0.446 -24.665 1.00 67.62 95 GLU A O 1
ATOM 796 N N . ARG A 1 96 ? 1.393 -0.194 -26.654 1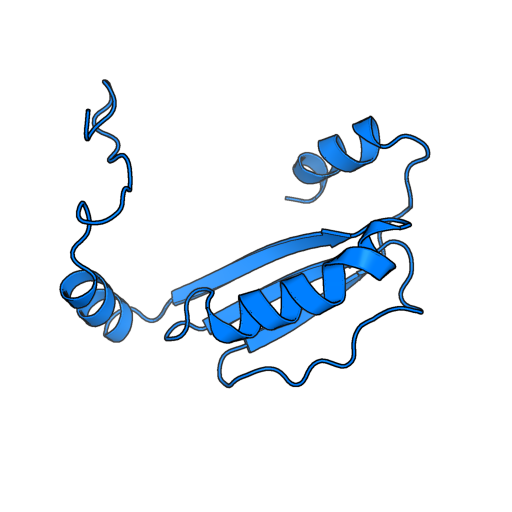.00 58.84 96 ARG A N 1
ATOM 797 C CA . ARG A 1 96 ? 1.922 0.979 -27.383 1.00 58.84 96 ARG A CA 1
ATOM 798 C C . ARG A 1 96 ? 1.214 2.290 -27.026 1.00 58.84 96 ARG A C 1
ATOM 800 O O . ARG A 1 96 ? 1.804 3.353 -27.218 1.00 58.84 96 ARG A O 1
ATOM 807 N N . ARG A 1 97 ? -0.028 2.236 -26.534 1.00 60.88 97 ARG A N 1
ATOM 808 C CA . ARG A 1 97 ? -0.843 3.405 -26.173 1.00 60.88 97 ARG A CA 1
ATOM 809 C C . ARG A 1 97 ? -1.108 3.441 -24.675 1.00 60.88 97 ARG A C 1
ATOM 811 O O . ARG A 1 97 ? -1.408 2.426 -24.060 1.00 60.88 97 ARG A O 1
ATOM 818 N N . TRP A 1 98 ? -1.052 4.637 -24.097 1.00 60.03 98 TRP A N 1
ATOM 819 C CA . TRP A 1 98 ? -1.318 4.835 -22.672 1.00 60.03 98 TRP A CA 1
ATOM 820 C C . TRP A 1 98 ? -2.783 4.561 -22.298 1.00 60.03 98 TRP A C 1
ATOM 822 O O . TRP A 1 98 ? -3.029 4.131 -21.177 1.00 60.03 98 TRP A O 1
ATOM 832 N N . GLN A 1 99 ? -3.734 4.742 -23.230 1.00 57.03 99 GLN A N 1
ATOM 833 C CA . GLN A 1 99 ? -5.134 4.366 -23.003 1.00 57.03 99 GLN A CA 1
ATOM 834 C C . GLN A 1 99 ? -5.279 2.858 -22.791 1.00 57.03 99 GLN A C 1
ATOM 836 O O . GLN A 1 99 ? -5.966 2.436 -21.869 1.00 57.03 99 GLN A O 1
ATOM 841 N N . ASP A 1 100 ? -4.578 2.061 -23.598 1.00 60.88 100 ASP A N 1
ATOM 842 C CA . ASP A 1 100 ? -4.607 0.605 -23.487 1.00 60.88 100 ASP A CA 1
ATOM 843 C C . ASP A 1 100 ? -3.947 0.175 -22.169 1.00 60.88 100 ASP A C 1
ATOM 845 O O . ASP A 1 100 ? -4.510 -0.634 -21.449 1.00 60.88 100 ASP A O 1
ATOM 849 N N . ILE A 1 101 ? -2.842 0.811 -21.753 1.00 58.16 101 ILE A N 1
ATOM 850 C CA . ILE A 1 101 ? -2.217 0.559 -20.438 1.00 58.16 101 ILE A CA 1
ATOM 851 C C . ILE A 1 101 ? -3.201 0.800 -19.280 1.00 58.16 101 ILE A C 1
ATOM 853 O O . ILE A 1 101 ? -3.247 -0.012 -18.360 1.00 58.16 101 ILE A O 1
ATOM 857 N N . SER A 1 102 ? -3.991 1.881 -19.317 1.00 62.19 102 SER A N 1
ATOM 858 C CA . SER A 1 102 ? -5.002 2.162 -18.286 1.00 62.19 102 SER A CA 1
ATOM 859 C C . SER A 1 102 ? -6.179 1.180 -18.309 1.00 62.19 102 SER A C 1
ATOM 861 O O . SER A 1 102 ? -6.711 0.869 -17.247 1.00 62.19 102 SER A O 1
ATOM 863 N N . MET A 1 103 ? -6.563 0.668 -19.481 1.00 61.16 103 MET A N 1
ATOM 864 C CA . MET A 1 103 ? -7.646 -0.318 -19.617 1.00 61.16 103 MET A CA 1
ATOM 865 C C . MET A 1 103 ? -7.202 -1.740 -19.239 1.00 61.16 103 MET A C 1
ATOM 867 O O . MET A 1 103 ? -7.989 -2.485 -18.666 1.00 61.16 103 MET A O 1
ATOM 871 N N . MET A 1 104 ? -5.922 -2.090 -19.420 1.00 58.69 104 MET A N 1
ATOM 872 C CA . MET A 1 104 ? -5.371 -3.389 -18.997 1.00 58.69 104 MET A CA 1
ATOM 873 C C . MET A 1 104 ? -5.462 -3.618 -17.478 1.00 58.69 104 MET A C 1
ATOM 875 O O . MET A 1 104 ? -5.330 -4.752 -17.028 1.00 58.69 104 MET A O 1
ATOM 879 N N . HIS A 1 105 ? -5.692 -2.580 -16.663 1.00 58.38 105 HIS A N 1
ATOM 880 C CA . HIS A 1 105 ? -5.938 -2.759 -15.228 1.00 58.38 105 HIS A CA 1
ATOM 881 C C . HIS A 1 105 ? -7.129 -3.688 -14.939 1.00 58.38 105 HIS A C 1
ATOM 883 O O . HIS A 1 105 ? -7.111 -4.359 -13.908 1.00 58.38 105 HIS A O 1
ATOM 889 N N . GLU A 1 106 ? -8.136 -3.720 -15.819 1.00 57.09 106 GLU A N 1
ATOM 890 C CA . GLU A 1 106 ? -9.327 -4.567 -15.670 1.00 57.09 106 GLU A CA 1
ATOM 891 C C . GLU A 1 106 ? -9.078 -6.012 -16.136 1.00 57.09 106 GLU A C 1
ATOM 893 O O . GLU A 1 106 ? -9.642 -6.937 -15.564 1.00 57.09 106 GLU A O 1
ATOM 898 N N . ASP A 1 107 ? -8.170 -6.225 -17.094 1.00 53.72 107 ASP A N 1
ATOM 899 C CA . ASP A 1 107 ? -7.894 -7.547 -17.682 1.00 53.72 107 ASP A CA 1
ATOM 900 C C . ASP A 1 107 ? -6.987 -8.448 -16.816 1.00 53.72 107 ASP A C 1
ATOM 902 O O . ASP A 1 107 ? -6.898 -9.655 -17.050 1.00 53.72 107 ASP A O 1
ATOM 906 N N . TYR A 1 108 ? -6.285 -7.879 -15.829 1.00 50.97 108 TYR A N 1
ATOM 907 C CA . TYR A 1 108 ? -5.371 -8.605 -14.928 1.00 50.97 108 TYR A CA 1
ATOM 908 C C . TYR A 1 108 ? -5.916 -8.788 -13.494 1.00 50.97 108 TYR A C 1
ATOM 910 O O . TYR A 1 108 ? -5.144 -9.179 -12.608 1.00 50.97 108 TYR A O 1
ATOM 918 N N . GLN A 1 109 ? -7.200 -8.493 -13.247 1.00 42.09 109 GLN A N 1
ATOM 919 C CA . GLN A 1 109 ? -7.909 -8.808 -11.992 1.00 42.09 109 GLN A CA 1
ATOM 920 C C . GLN A 1 109 ? -8.654 -10.142 -12.082 1.00 42.09 109 GLN A C 1
ATOM 922 O O . GLN A 1 109 ? -8.657 -10.853 -11.050 1.00 42.09 109 GLN A O 1
#

pLDDT: mean 85.66, std 12.83, range [42.09, 97.19]

Organism: Cricetulus griseus (NCBI:txid10029)

Secondary structure (DSSP, 8-state):
--B-TT--B---TTSS-HHHHHHHHHHS--EEEEEEEE-THHIIIIIHHHHHHHHHHTTTTSEEEEEEEES-STT-----PPTTEEEEEEE----SSHHHHHHHHHHT-

Radius of gyration: 16.96 Å; chains: 1; bounding box: 45×25×45 Å